Protein AF-A0A8C8S3C8-F1 (afdb_monomer_lite)

Radius of gyration: 25.84 Å; chains: 1; bounding box: 38×50×90 Å

InterPro domains:
  IPR002477 Peptidoglycan binding-like [PF01471] (35-89)
  IPR036365 PGBD-like superfamily [SSF47090] (34-99)
  IPR036366 PGBD superfamily [G3DSA:1.10.101.10] (35-99)

Foldseek 3Di:
DDDPPPDPPVVVVVVVVVDVVVDCVVVVVVVVVVLLVLLLVLLVQQPLDPDADPVGDDLVSQLSSLLVQCVVVVHPSRSDCDPVSSVVSPDDDDSYHPVVVVVVVVVVVVVVVVVVVVVVVVD

pLDDT: mean 81.83, std 14.25, range [39.66, 98.12]

Organism: NCBI:txid367368

Structure (mmCIF, N/CA/C/O backbone):
data_AF-A0A8C8S3C8-F1
#
_entry.id   AF-A0A8C8S3C8-F1
#
loop_
_atom_site.group_PDB
_atom_site.id
_atom_site.type_symbol
_atom_site.label_atom_id
_atom_site.label_alt_id
_atom_site.label_comp_id
_atom_site.label_asym_id
_atom_site.label_entity_id
_atom_site.label_seq_id
_atom_site.pdbx_PDB_ins_code
_atom_site.Cartn_x
_atom_site.Cartn_y
_atom_site.Cartn_z
_atom_site.occupancy
_atom_site.B_iso_or_equiv
_atom_site.auth_seq_id
_atom_site.auth_comp_id
_atom_site.auth_asym_id
_atom_site.auth_atom_id
_atom_site.pdbx_PDB_model_num
ATOM 1 N N . MET A 1 1 ? -21.373 -34.874 44.179 1.00 43.69 1 MET A N 1
ATOM 2 C CA . MET A 1 1 ? -20.041 -34.329 43.853 1.00 43.69 1 MET A CA 1
ATOM 3 C C . MET A 1 1 ? -20.261 -33.228 42.843 1.00 43.69 1 MET A C 1
ATOM 5 O O . MET A 1 1 ? -20.638 -33.564 41.739 1.00 43.69 1 MET A O 1
ATOM 9 N N . GLU A 1 2 ? -20.202 -31.975 43.287 1.00 42.84 2 GLU A N 1
ATOM 10 C CA . GLU A 1 2 ? -19.959 -30.742 42.513 1.00 42.84 2 GLU A CA 1
ATOM 11 C C . GLU A 1 2 ? -20.295 -29.599 43.484 1.00 42.84 2 GLU A C 1
ATOM 13 O O . GLU A 1 2 ? -21.452 -29.229 43.680 1.00 42.84 2 GLU A O 1
ATOM 18 N N . ALA A 1 3 ? -19.290 -29.148 44.235 1.00 39.66 3 ALA A N 1
ATOM 19 C CA . ALA A 1 3 ? -19.444 -28.024 45.146 1.00 39.66 3 ALA A CA 1
ATOM 20 C C . ALA A 1 3 ? -19.378 -26.739 44.315 1.00 39.66 3 ALA A C 1
ATOM 22 O O . ALA A 1 3 ? -18.299 -26.320 43.900 1.00 39.66 3 ALA A O 1
ATOM 23 N N . ALA A 1 4 ? -20.531 -26.117 44.068 1.00 54.34 4 ALA A N 1
ATOM 24 C CA . ALA A 1 4 ? -20.593 -24.776 43.504 1.00 54.34 4 ALA A CA 1
ATOM 25 C C . ALA A 1 4 ? -19.992 -23.793 44.521 1.00 54.34 4 ALA A C 1
ATOM 27 O O . ALA A 1 4 ? -20.646 -23.379 45.479 1.00 54.34 4 ALA A O 1
ATOM 28 N N . VAL A 1 5 ? -18.712 -23.460 44.350 1.00 57.91 5 VAL A N 1
ATOM 29 C CA . VAL A 1 5 ? -18.036 -22.451 45.167 1.00 57.91 5 VAL A CA 1
ATOM 30 C C . VAL A 1 5 ? -18.623 -21.090 44.796 1.00 57.91 5 VAL A C 1
ATOM 32 O O . VAL A 1 5 ? -18.295 -20.516 43.759 1.00 57.91 5 VAL A O 1
ATOM 35 N N . ALA A 1 6 ? -19.518 -20.578 45.641 1.00 59.53 6 ALA A N 1
ATOM 36 C CA . ALA A 1 6 ? -20.015 -19.213 45.552 1.00 59.53 6 ALA A CA 1
ATOM 37 C C . ALA A 1 6 ? -18.841 -18.249 45.780 1.00 59.53 6 ALA A C 1
ATOM 39 O O . ALA A 1 6 ? -18.381 -18.059 46.907 1.00 59.53 6 ALA A O 1
ATOM 40 N N . ALA A 1 7 ? -18.312 -17.672 44.700 1.00 62.00 7 ALA A N 1
ATOM 41 C CA . ALA A 1 7 ? -17.265 -16.669 44.805 1.00 62.00 7 ALA A CA 1
ATOM 42 C C . ALA A 1 7 ? -17.810 -15.435 45.552 1.00 62.00 7 ALA A C 1
ATOM 44 O O . ALA A 1 7 ? -18.920 -14.983 45.256 1.00 62.00 7 ALA A O 1
ATOM 45 N N . PRO A 1 8 ? -17.060 -14.860 46.510 1.00 78.25 8 PRO A N 1
ATOM 46 C CA . PRO A 1 8 ? -17.517 -13.687 47.240 1.00 78.25 8 PRO A CA 1
ATOM 47 C C . PRO A 1 8 ? -17.756 -12.528 46.266 1.00 78.25 8 PRO A C 1
ATOM 49 O O . PRO A 1 8 ? -16.974 -12.310 45.343 1.00 78.25 8 PRO A O 1
ATOM 52 N N . VAL A 1 9 ? -18.817 -11.751 46.489 1.00 75.75 9 VAL A N 1
ATOM 53 C CA . VAL A 1 9 ? -19.244 -10.635 45.619 1.00 75.75 9 VAL A CA 1
ATOM 54 C C . VAL A 1 9 ? -18.091 -9.660 45.326 1.00 75.75 9 VAL A C 1
ATOM 56 O O . VAL A 1 9 ? -17.957 -9.162 44.211 1.00 75.75 9 VAL A O 1
ATOM 59 N N . GLY A 1 10 ? -17.188 -9.466 46.293 1.00 77.44 10 GLY A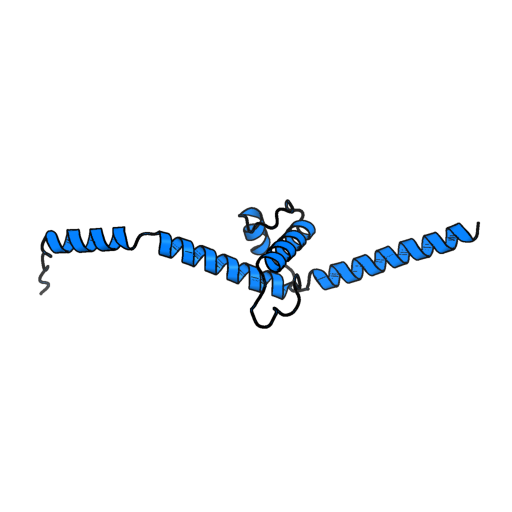 N 1
ATOM 60 C CA . GLY A 1 10 ? -15.974 -8.663 46.132 1.00 77.44 10 GLY A CA 1
ATOM 61 C C . GLY A 1 10 ? -14.956 -9.235 45.138 1.00 77.44 10 GLY A C 1
ATOM 62 O O . GLY A 1 10 ? -14.283 -8.461 44.466 1.00 77.44 10 GLY A O 1
ATOM 63 N N . PHE A 1 11 ? -14.859 -10.560 44.993 1.00 80.06 11 PHE A N 1
ATOM 64 C CA . PHE A 1 11 ? -14.034 -11.211 43.970 1.00 80.06 11 PHE A CA 1
ATOM 65 C C . PHE A 1 11 ? -14.634 -11.010 42.579 1.00 80.06 11 PHE A C 1
ATOM 67 O O . PHE A 1 11 ? -13.918 -10.623 41.661 1.00 80.06 11 PHE A O 1
ATOM 74 N N . VAL A 1 12 ? -15.954 -11.173 42.442 1.00 81.31 12 VAL A N 1
ATOM 75 C CA . VAL A 1 12 ? -16.663 -10.943 41.172 1.00 81.31 12 VAL A CA 1
ATOM 76 C C . VAL A 1 12 ? -16.515 -9.486 40.722 1.00 81.31 12 VAL A C 1
ATOM 78 O O . VAL A 1 12 ? -16.153 -9.239 39.575 1.00 81.31 12 VAL A O 1
ATOM 81 N N . LEU A 1 13 ? -16.694 -8.523 41.635 1.00 80.81 13 LEU A N 1
ATOM 82 C CA . LEU A 1 13 ? -16.485 -7.093 41.375 1.00 80.81 13 LEU A CA 1
ATOM 83 C C . LEU A 1 13 ? -15.039 -6.767 40.998 1.00 80.81 13 LEU A C 1
ATOM 85 O O . LEU A 1 13 ? -14.827 -6.009 40.058 1.00 80.81 13 LEU A O 1
ATOM 89 N N . ARG A 1 14 ? -14.044 -7.344 41.686 1.00 80.56 14 ARG A N 1
ATOM 90 C CA . ARG A 1 14 ? -12.622 -7.140 41.358 1.00 80.56 14 ARG A CA 1
ATOM 91 C C . ARG A 1 14 ? -12.263 -7.694 39.989 1.00 80.56 14 ARG A C 1
ATOM 93 O O . ARG A 1 14 ? -11.536 -7.034 39.258 1.00 80.56 14 ARG A O 1
ATOM 100 N N . VAL A 1 15 ? -12.770 -8.879 39.649 1.00 79.38 15 VAL A N 1
ATOM 101 C CA . VAL A 1 15 ? -12.571 -9.491 38.331 1.00 79.38 15 VAL A CA 1
ATOM 102 C C . VAL A 1 15 ? -13.227 -8.628 37.256 1.00 79.38 15 VAL A C 1
ATOM 104 O O . VAL A 1 15 ? -12.565 -8.305 36.276 1.00 79.38 15 VAL A O 1
ATOM 107 N N . LEU A 1 16 ? -14.467 -8.166 37.456 1.00 78.25 16 LEU A N 1
ATOM 108 C CA . LEU A 1 16 ? -15.130 -7.255 36.515 1.00 78.25 16 LEU A CA 1
ATOM 109 C C . LEU A 1 16 ? -14.354 -5.940 36.342 1.00 78.25 16 LEU A C 1
ATOM 111 O O . LEU A 1 16 ? -14.150 -5.497 35.214 1.00 78.25 16 LEU A O 1
ATOM 115 N N . LEU A 1 17 ? -13.877 -5.345 37.443 1.00 80.75 17 LEU A N 1
ATOM 116 C CA . LEU A 1 17 ? -13.054 -4.133 37.409 1.00 80.75 17 LEU A CA 1
ATOM 117 C C . LEU A 1 17 ? -11.748 -4.365 36.644 1.00 80.75 17 LEU A C 1
ATOM 119 O O . LEU A 1 17 ? -11.344 -3.510 35.866 1.00 80.75 17 LEU A O 1
ATOM 123 N N . LEU A 1 18 ? -11.096 -5.515 36.840 1.00 76.19 18 LEU A N 1
ATOM 124 C CA . LEU A 1 18 ? -9.854 -5.857 36.148 1.00 76.19 18 LEU A CA 1
ATOM 125 C C . LEU A 1 18 ? -10.081 -6.013 34.635 1.00 76.19 18 LEU A C 1
ATOM 127 O O . LEU A 1 18 ? -9.273 -5.520 33.856 1.00 76.19 18 LEU A O 1
ATOM 131 N N . GLN A 1 19 ? -11.198 -6.621 34.218 1.00 71.44 19 GLN A N 1
ATOM 132 C CA . GLN A 1 19 ? -11.574 -6.750 32.801 1.00 71.44 19 GLN A CA 1
ATOM 133 C C . GLN A 1 19 ? -11.921 -5.398 32.153 1.00 71.44 19 GLN A C 1
ATOM 135 O O . GLN A 1 19 ? -11.645 -5.186 30.975 1.00 71.44 19 GLN A O 1
ATOM 140 N N . LEU A 1 20 ? -12.496 -4.465 32.920 1.00 68.56 20 LEU A N 1
ATOM 141 C CA . LEU A 1 20 ? -12.757 -3.087 32.485 1.00 68.56 20 LEU A CA 1
ATOM 142 C C . LEU A 1 20 ? -11.470 -2.245 32.398 1.00 68.56 20 LEU A C 1
ATOM 144 O O . LEU A 1 20 ? -11.326 -1.448 31.474 1.00 68.56 20 LEU A O 1
ATOM 148 N N . LEU A 1 21 ? -10.523 -2.441 33.325 1.00 68.00 21 LEU A N 1
ATOM 149 C CA . LEU A 1 21 ? -9.216 -1.767 33.337 1.00 68.00 21 LEU A CA 1
ATOM 150 C C . LEU A 1 21 ? -8.281 -2.269 32.223 1.00 68.00 21 LEU A C 1
ATOM 152 O O . LEU A 1 21 ? -7.497 -1.490 31.689 1.00 68.00 21 LEU A O 1
ATOM 156 N N . LEU A 1 22 ? -8.381 -3.545 31.838 1.00 64.88 22 LEU A N 1
ATOM 157 C CA . LEU A 1 22 ? -7.611 -4.163 30.749 1.00 64.88 22 LEU A CA 1
ATOM 158 C C . LEU A 1 22 ? -8.306 -4.056 29.376 1.00 64.88 22 LEU A C 1
ATOM 160 O O . LEU A 1 22 ? -8.099 -4.913 28.522 1.00 64.88 22 LEU A O 1
ATOM 164 N N . GLY A 1 23 ? -9.153 -3.035 29.200 1.00 61.38 23 GLY A N 1
ATOM 165 C CA . GLY A 1 23 ? -10.231 -2.945 28.210 1.00 61.38 23 GLY A CA 1
ATOM 166 C C . GLY A 1 23 ? -9.932 -3.294 26.733 1.00 61.38 23 GLY A C 1
ATOM 167 O O . GLY A 1 23 ? -8.793 -3.515 26.317 1.00 61.38 23 GLY A O 1
ATOM 168 N N . PRO A 1 24 ? -10.972 -3.281 25.872 1.00 63.78 24 PRO A N 1
ATOM 169 C CA . PRO A 1 24 ? -10.938 -3.781 24.486 1.00 63.78 24 PRO A CA 1
ATOM 170 C C . PRO A 1 24 ? -9.903 -3.114 23.562 1.00 63.78 24 PRO A C 1
ATOM 172 O O . PRO A 1 24 ? -9.619 -3.638 22.483 1.00 63.78 24 PRO A O 1
ATOM 175 N N . GLY A 1 25 ? -9.294 -2.000 23.981 1.00 63.53 25 GLY A N 1
ATOM 176 C CA . GLY A 1 25 ? -8.224 -1.322 23.249 1.00 63.53 25 GLY A CA 1
ATOM 177 C C . GLY A 1 25 ? -7.043 -2.239 22.920 1.00 63.53 25 GLY A C 1
ATOM 178 O O . GLY A 1 25 ? -6.539 -2.198 21.804 1.00 63.53 25 GLY A O 1
ATOM 179 N N . ALA A 1 26 ? -6.665 -3.159 23.815 1.00 71.25 26 ALA A N 1
ATOM 180 C CA . ALA A 1 26 ? -5.583 -4.106 23.530 1.00 71.25 26 ALA A CA 1
ATOM 181 C C . ALA A 1 26 ? -5.906 -5.058 22.358 1.00 71.25 26 ALA A C 1
ATOM 183 O O . ALA A 1 26 ? -5.000 -5.472 21.630 1.00 71.25 26 ALA A O 1
ATOM 184 N N . SER A 1 27 ? -7.189 -5.387 22.163 1.00 78.44 27 SER A N 1
ATOM 185 C CA . SER A 1 27 ? -7.658 -6.222 21.054 1.00 78.44 27 SER A CA 1
ATOM 186 C C . SER A 1 27 ? -7.677 -5.444 19.740 1.00 78.44 27 SER A C 1
ATOM 188 O O . SER A 1 27 ? -7.193 -5.949 18.731 1.00 78.44 27 SER A O 1
ATOM 190 N N . LEU A 1 28 ? -8.164 -4.198 19.756 1.00 82.31 28 LEU A N 1
ATOM 191 C CA . LEU A 1 28 ? -8.191 -3.325 18.576 1.00 82.31 28 LEU A CA 1
ATOM 192 C C . LEU A 1 28 ? -6.779 -2.989 18.080 1.00 82.31 28 LEU A C 1
ATOM 194 O O . LEU A 1 28 ? -6.504 -3.074 16.888 1.00 82.31 28 LEU A O 1
ATOM 198 N N . GLU A 1 29 ? -5.852 -2.704 18.994 1.00 84.44 29 GLU A N 1
ATOM 199 C CA . GLU A 1 29 ? -4.440 -2.472 18.669 1.00 84.44 29 GLU A CA 1
ATOM 200 C C . GLU A 1 29 ? -3.758 -3.719 18.089 1.00 84.44 29 GLU A C 1
ATOM 202 O O . GLU A 1 29 ? -2.831 -3.637 17.281 1.00 84.44 29 GLU A O 1
ATOM 207 N N . ARG A 1 30 ? -4.168 -4.915 18.522 1.00 88.25 30 ARG A N 1
ATOM 208 C CA . ARG A 1 30 ? -3.632 -6.175 17.992 1.00 88.25 30 ARG A CA 1
ATOM 209 C C . ARG A 1 30 ? -4.177 -6.461 16.593 1.00 88.25 30 ARG A C 1
ATOM 211 O O . ARG A 1 30 ? -3.401 -6.806 15.707 1.00 88.25 30 ARG A O 1
ATOM 218 N N . GLU A 1 31 ? -5.473 -6.249 16.392 1.00 89.94 31 GLU A N 1
ATOM 219 C CA . GLU A 1 31 ? -6.146 -6.323 15.093 1.00 89.94 31 GLU A CA 1
ATOM 220 C C . GLU A 1 31 ? -5.510 -5.348 14.086 1.00 89.94 31 GLU A C 1
ATOM 222 O O . GLU A 1 31 ? -5.110 -5.753 12.995 1.00 89.94 31 GLU A O 1
ATOM 227 N N . ALA A 1 32 ? -5.337 -4.077 14.466 1.00 88.94 32 ALA A N 1
ATOM 228 C CA . ALA A 1 32 ? -4.728 -3.052 13.620 1.00 88.94 32 ALA A CA 1
ATOM 229 C C . ALA A 1 32 ? -3.294 -3.423 13.212 1.00 88.94 32 ALA A C 1
ATOM 231 O O . ALA A 1 32 ? -2.956 -3.387 12.029 1.00 88.94 32 ALA A O 1
ATOM 232 N N . ARG A 1 33 ? -2.467 -3.873 14.166 1.00 90.62 33 ARG A N 1
ATOM 233 C CA . ARG A 1 33 ? -1.110 -4.365 13.875 1.00 90.62 33 ARG A CA 1
ATOM 234 C C . ARG A 1 33 ? -1.112 -5.572 12.944 1.00 90.62 33 ARG A C 1
ATOM 236 O O . ARG A 1 33 ? -0.285 -5.631 12.040 1.00 90.62 33 ARG A O 1
ATOM 243 N N . SER A 1 34 ? -2.041 -6.509 13.127 1.00 93.44 34 SER A N 1
ATOM 244 C CA . SER A 1 34 ? -2.177 -7.663 12.235 1.00 93.44 34 SER A CA 1
ATOM 245 C C . SER A 1 34 ? -2.532 -7.240 10.808 1.00 93.44 34 SER A C 1
ATOM 247 O O . SER A 1 34 ? -1.981 -7.791 9.857 1.00 93.44 34 SER A O 1
ATOM 249 N N . ARG A 1 35 ? -3.418 -6.250 10.644 1.00 93.38 35 ARG A N 1
ATOM 250 C CA . ARG A 1 35 ? -3.790 -5.702 9.329 1.00 93.38 35 ARG A CA 1
ATOM 251 C C . ARG A 1 35 ? -2.624 -4.990 8.652 1.00 93.38 35 ARG A C 1
ATOM 253 O O . ARG A 1 35 ? -2.408 -5.206 7.466 1.00 93.38 35 ARG A O 1
ATOM 260 N N . LEU A 1 36 ? -1.852 -4.204 9.403 1.00 93.50 36 LEU A N 1
ATOM 261 C CA . LEU A 1 36 ? -0.640 -3.558 8.890 1.00 93.50 36 LEU A CA 1
ATOM 262 C C . LEU A 1 36 ? 0.380 -4.594 8.411 1.00 93.50 36 LEU A C 1
ATOM 264 O O . LEU A 1 36 ? 0.842 -4.506 7.281 1.00 93.50 36 LEU A O 1
ATOM 268 N N . ARG A 1 37 ? 0.652 -5.630 9.213 1.00 92.81 37 ARG A N 1
ATOM 269 C CA . ARG A 1 37 ? 1.561 -6.725 8.833 1.00 92.81 37 ARG A CA 1
ATOM 270 C C . ARG A 1 37 ? 1.086 -7.476 7.590 1.00 92.81 37 ARG A C 1
ATOM 272 O O . ARG A 1 37 ? 1.888 -7.788 6.717 1.00 92.81 37 ARG A O 1
ATOM 279 N N . ALA A 1 38 ? -0.213 -7.754 7.487 1.00 94.81 38 ALA A N 1
ATOM 280 C CA . ALA A 1 38 ? -0.783 -8.391 6.302 1.00 94.81 38 ALA A CA 1
ATOM 281 C C . ALA A 1 38 ? -0.637 -7.513 5.048 1.00 94.81 38 ALA A C 1
ATOM 283 O O . ALA A 1 38 ? -0.294 -8.024 3.984 1.00 94.81 38 ALA A O 1
ATOM 284 N N . ALA A 1 39 ? -0.853 -6.202 5.180 1.00 95.69 39 ALA A N 1
ATOM 285 C CA . ALA A 1 39 ? -0.666 -5.248 4.093 1.00 95.69 39 ALA A CA 1
ATOM 286 C C . ALA A 1 39 ? 0.809 -5.119 3.682 1.00 95.69 39 ALA A C 1
ATOM 288 O O . ALA A 1 39 ? 1.092 -5.089 2.490 1.00 95.69 39 ALA A O 1
ATOM 289 N N . GLU A 1 40 ? 1.745 -5.099 4.636 1.00 93.56 40 GLU A N 1
ATOM 290 C CA . GLU A 1 40 ? 3.190 -5.120 4.362 1.00 93.56 40 GLU A CA 1
ATOM 291 C C . GLU A 1 40 ? 3.565 -6.353 3.526 1.00 93.56 40 GLU A C 1
ATOM 293 O O . GLU A 1 40 ? 4.061 -6.200 2.414 1.00 93.56 40 GLU A O 1
ATOM 298 N N . MET A 1 41 ? 3.222 -7.562 3.987 1.00 91.94 41 MET A N 1
ATOM 299 C CA . MET A 1 41 ? 3.512 -8.805 3.249 1.00 91.94 41 MET A CA 1
ATOM 300 C C . MET A 1 41 ? 2.873 -8.833 1.857 1.00 91.94 41 MET A C 1
ATOM 302 O O . MET A 1 41 ? 3.423 -9.387 0.907 1.00 91.94 41 MET A O 1
ATOM 306 N N . PHE A 1 42 ? 1.675 -8.267 1.727 1.00 94.56 42 PHE A N 1
ATOM 307 C CA . PHE A 1 42 ? 0.997 -8.165 0.446 1.00 94.56 42 PHE A CA 1
ATOM 308 C C . PHE A 1 42 ? 1.745 -7.231 -0.508 1.00 94.56 42 PHE A C 1
ATOM 310 O O . PHE A 1 42 ? 2.006 -7.600 -1.650 1.00 94.56 42 PHE A O 1
ATOM 317 N N . LEU A 1 43 ? 2.079 -6.025 -0.053 1.00 93.62 43 LEU A N 1
ATOM 318 C CA . LEU A 1 43 ? 2.738 -5.021 -0.878 1.00 93.62 43 LEU A CA 1
ATOM 319 C C . LEU A 1 43 ? 4.122 -5.513 -1.322 1.00 93.62 43 LEU A C 1
ATOM 321 O O . LEU A 1 43 ? 4.472 -5.340 -2.487 1.00 93.62 43 LEU A O 1
ATOM 325 N N . GLU A 1 44 ? 4.835 -6.222 -0.445 1.00 90.75 44 GLU A N 1
ATOM 326 C CA . GLU A 1 44 ? 6.086 -6.920 -0.755 1.00 90.75 44 GLU A CA 1
ATOM 327 C C . GLU A 1 44 ? 5.886 -7.987 -1.840 1.00 90.75 44 GLU A C 1
ATOM 329 O O . GLU A 1 44 ? 6.534 -7.951 -2.884 1.00 90.75 44 GLU A O 1
ATOM 334 N N . LYS A 1 45 ? 4.919 -8.897 -1.651 1.00 91.00 45 LYS A N 1
ATOM 335 C CA . LYS A 1 45 ? 4.621 -9.987 -2.596 1.00 91.00 45 LYS A CA 1
ATOM 336 C C . LYS A 1 45 ? 4.359 -9.489 -4.020 1.00 91.00 45 LYS A C 1
ATOM 338 O O . LYS A 1 45 ? 4.694 -10.181 -4.980 1.00 91.00 45 LYS A O 1
ATOM 343 N N . TYR A 1 46 ? 3.720 -8.330 -4.159 1.00 92.94 46 TYR A N 1
ATOM 344 C CA . TYR A 1 46 ? 3.372 -7.752 -5.460 1.00 92.94 46 TYR A CA 1
ATOM 345 C C . TYR A 1 46 ? 4.369 -6.689 -5.951 1.00 92.94 46 TYR A C 1
ATOM 347 O O . TYR A 1 46 ? 4.185 -6.141 -7.040 1.00 92.94 46 TYR A O 1
ATOM 355 N N . GLY A 1 47 ? 5.456 -6.465 -5.208 1.00 90.62 47 GLY A N 1
ATOM 356 C CA . GLY A 1 47 ? 6.598 -5.657 -5.625 1.00 90.62 47 GLY A CA 1
ATOM 357 C C . GLY A 1 47 ? 6.424 -4.151 -5.451 1.00 90.62 47 GLY A C 1
ATOM 358 O O . GLY A 1 47 ? 7.103 -3.398 -6.131 1.00 90.62 47 GLY A O 1
ATOM 359 N N . TYR A 1 48 ? 5.526 -3.686 -4.580 1.00 91.19 48 TYR A N 1
ATOM 360 C CA . TYR A 1 48 ? 5.280 -2.251 -4.366 1.00 91.19 48 TYR A CA 1
ATOM 361 C C . TYR A 1 48 ? 6.392 -1.524 -3.594 1.00 91.19 48 TYR A C 1
ATOM 363 O O . TYR A 1 48 ? 6.373 -0.297 -3.496 1.00 91.19 48 TYR A O 1
ATOM 371 N N . PHE A 1 49 ? 7.356 -2.260 -3.052 1.00 84.12 49 PHE A N 1
ATOM 372 C CA . PHE A 1 49 ? 8.598 -1.732 -2.504 1.00 84.12 49 PHE A CA 1
ATOM 373 C C . PHE A 1 49 ? 9.705 -2.782 -2.632 1.00 84.12 49 PHE A C 1
ATOM 375 O O . PHE A 1 49 ? 9.426 -3.981 -2.636 1.00 84.12 49 PHE A O 1
ATOM 382 N N . ASP A 1 50 ? 10.947 -2.313 -2.738 1.00 70.81 50 ASP A N 1
ATOM 383 C CA . ASP A 1 50 ? 12.140 -3.163 -2.713 1.00 70.81 50 ASP A CA 1
ATOM 384 C C . ASP A 1 50 ? 12.464 -3.610 -1.279 1.00 70.81 50 ASP A C 1
ATOM 386 O O . ASP A 1 50 ? 11.909 -3.050 -0.326 1.00 70.81 50 ASP A O 1
ATOM 390 N N . ASP A 1 51 ? 13.363 -4.600 -1.151 1.00 63.53 51 ASP A N 1
ATOM 391 C CA . ASP A 1 51 ? 13.827 -5.190 0.114 1.00 63.53 51 ASP A CA 1
ATOM 392 C C . ASP A 1 51 ? 13.844 -4.136 1.233 1.00 63.53 51 ASP A C 1
ATOM 394 O O . ASP A 1 51 ? 14.518 -3.101 1.088 1.00 63.53 51 ASP A O 1
ATOM 398 N N . PRO A 1 52 ? 13.077 -4.337 2.323 1.00 59.59 52 PRO A N 1
ATOM 399 C CA . PRO A 1 52 ? 13.002 -3.350 3.379 1.00 59.59 52 PRO A CA 1
ATOM 400 C C . PRO A 1 52 ? 14.418 -3.011 3.838 1.00 59.59 52 PRO A C 1
ATOM 402 O O . PRO A 1 52 ? 15.274 -3.889 3.970 1.00 59.59 52 PRO A O 1
ATOM 405 N N . ALA A 1 53 ? 14.672 -1.727 4.104 1.00 59.22 53 ALA A N 1
ATOM 406 C CA . ALA A 1 53 ? 15.911 -1.303 4.746 1.00 59.22 53 ALA A CA 1
ATOM 407 C C . ALA A 1 53 ? 16.188 -2.201 5.975 1.00 59.22 53 ALA A C 1
ATOM 409 O O . ALA A 1 53 ? 15.247 -2.792 6.509 1.00 59.22 53 ALA A O 1
ATOM 410 N N . PRO A 1 54 ? 17.420 -2.266 6.514 1.00 60.28 54 PRO A N 1
ATOM 411 C CA . PRO A 1 54 ? 17.751 -3.124 7.666 1.00 60.28 54 PRO A CA 1
ATOM 412 C C . PRO A 1 54 ? 16.821 -2.976 8.891 1.00 60.28 54 PRO A C 1
ATOM 414 O O . PRO A 1 54 ? 16.870 -3.777 9.821 1.00 60.28 54 PRO A O 1
ATOM 417 N N . HIS A 1 55 ? 15.987 -1.934 8.905 1.00 63.75 55 HIS A N 1
ATOM 418 C CA . HIS A 1 55 ? 15.041 -1.562 9.947 1.00 63.75 55 HIS A CA 1
ATOM 419 C C . HIS A 1 55 ? 13.554 -1.686 9.540 1.00 63.75 55 HIS A C 1
ATOM 421 O O . HIS A 1 55 ? 12.695 -1.224 10.288 1.00 63.75 55 HIS A O 1
ATOM 427 N N . GLY A 1 56 ? 13.227 -2.301 8.398 1.00 68.25 56 GLY A N 1
ATOM 428 C CA . GLY A 1 56 ? 11.857 -2.385 7.873 1.00 68.25 56 GLY A CA 1
ATOM 429 C C . GLY A 1 56 ? 11.481 -1.222 6.945 1.00 68.25 56 GLY A C 1
ATOM 430 O O . GLY A 1 56 ? 12.297 -0.340 6.662 1.00 68.25 56 GLY A O 1
ATOM 431 N N . LEU A 1 5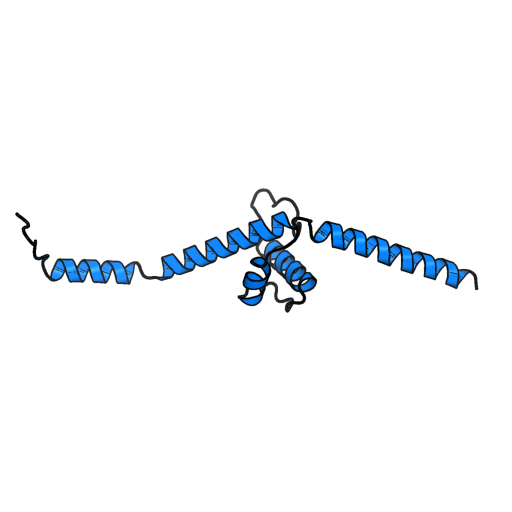7 ? 10.226 -1.203 6.477 1.00 79.50 57 LEU A N 1
ATOM 432 C CA . LEU A 1 57 ? 9.681 -0.044 5.767 1.00 79.50 57 LEU A CA 1
ATOM 433 C C . LEU A 1 57 ? 9.501 1.141 6.707 1.00 79.50 57 LEU A C 1
ATOM 435 O O . LEU A 1 57 ? 8.904 1.031 7.778 1.00 79.50 57 LEU A O 1
ATOM 439 N N . THR A 1 58 ? 9.923 2.313 6.247 1.00 88.62 58 THR A N 1
ATOM 440 C CA . THR A 1 58 ? 9.501 3.568 6.869 1.00 88.62 58 THR A CA 1
ATOM 441 C C . THR A 1 58 ? 8.014 3.820 6.607 1.00 88.62 58 THR A C 1
ATOM 443 O O . THR A 1 58 ? 7.471 3.423 5.572 1.00 88.62 58 THR A O 1
ATOM 446 N N . SER A 1 59 ? 7.350 4.564 7.498 1.00 90.06 59 SER A N 1
ATOM 447 C CA . SER A 1 59 ? 5.941 4.950 7.318 1.00 90.06 59 SER A CA 1
ATOM 448 C C . SER A 1 59 ? 5.693 5.680 5.992 1.00 90.06 59 SER A C 1
ATOM 450 O O . SER A 1 59 ? 4.631 5.528 5.391 1.00 90.06 59 SER A O 1
ATOM 452 N N . ALA A 1 60 ? 6.676 6.452 5.516 1.00 91.44 60 ALA A N 1
ATOM 453 C CA . ALA A 1 60 ? 6.607 7.147 4.234 1.00 91.44 60 ALA A CA 1
ATOM 454 C C . ALA A 1 60 ? 6.639 6.168 3.050 1.00 91.44 60 ALA A C 1
ATOM 456 O O . ALA A 1 60 ? 5.785 6.257 2.172 1.00 91.44 60 ALA A O 1
ATOM 457 N N . GLN A 1 61 ? 7.562 5.199 3.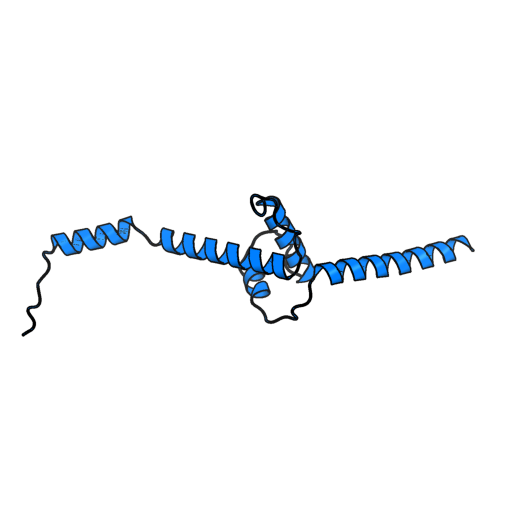060 1.00 90.06 61 GLN A N 1
ATOM 458 C CA . GLN A 1 61 ? 7.627 4.158 2.027 1.00 90.06 61 GLN A CA 1
ATOM 459 C C . GLN A 1 61 ? 6.346 3.321 1.993 1.00 90.06 61 GLN A C 1
ATOM 461 O O . GLN A 1 61 ? 5.815 3.065 0.918 1.00 90.06 61 GLN A O 1
ATOM 466 N N . PHE A 1 62 ? 5.811 2.952 3.161 1.00 92.94 62 PHE A N 1
ATOM 467 C CA . PHE A 1 62 ? 4.555 2.208 3.237 1.00 92.94 62 PHE A CA 1
ATOM 468 C C . PHE A 1 62 ? 3.389 3.018 2.654 1.00 92.94 62 PHE A C 1
ATOM 470 O O . PHE A 1 62 ? 2.616 2.509 1.847 1.00 92.94 62 PHE A O 1
ATOM 477 N N . THR A 1 63 ? 3.289 4.299 3.020 1.00 95.06 63 THR A N 1
ATOM 478 C CA . THR A 1 63 ? 2.246 5.199 2.502 1.00 95.06 63 THR A CA 1
ATOM 479 C C . THR A 1 63 ? 2.322 5.322 0.980 1.00 95.06 63 THR A C 1
ATOM 481 O O . THR A 1 63 ? 1.287 5.295 0.315 1.00 95.06 63 THR A O 1
ATOM 484 N N . GLU A 1 64 ? 3.526 5.431 0.413 1.00 93.56 64 GLU A N 1
ATOM 485 C CA . GLU A 1 64 ? 3.702 5.525 -1.038 1.00 93.56 64 GLU A CA 1
ATOM 486 C C . GLU A 1 64 ? 3.348 4.211 -1.745 1.00 93.56 64 GLU A C 1
ATOM 488 O O . GLU A 1 64 ? 2.607 4.217 -2.725 1.00 93.56 64 GLU A O 1
ATOM 493 N N . ALA A 1 65 ? 3.756 3.069 -1.190 1.00 93.88 65 ALA A N 1
ATOM 494 C CA . ALA A 1 65 ? 3.371 1.758 -1.704 1.00 93.88 65 ALA A CA 1
ATOM 495 C C . ALA A 1 65 ? 1.840 1.572 -1.729 1.00 93.88 65 ALA A C 1
ATOM 497 O O . ALA A 1 65 ? 1.279 1.085 -2.712 1.00 93.88 65 ALA A O 1
ATOM 498 N N . VAL A 1 66 ? 1.138 2.034 -0.687 1.00 96.44 66 VAL A N 1
ATOM 499 C CA . VAL A 1 66 ? -0.334 2.041 -0.658 1.00 96.44 66 VAL A CA 1
ATOM 500 C C . VAL A 1 66 ? -0.914 2.957 -1.742 1.00 96.44 66 VAL A C 1
ATOM 502 O O . VAL A 1 66 ? -1.889 2.576 -2.391 1.00 96.44 66 VAL A O 1
ATOM 505 N N . ARG A 1 67 ? -0.327 4.138 -1.993 1.00 95.94 67 ARG A N 1
ATOM 506 C CA . ARG A 1 67 ? -0.764 5.043 -3.078 1.00 95.94 67 ARG A CA 1
ATOM 507 C C . ARG A 1 67 ? -0.604 4.411 -4.456 1.00 95.94 67 ARG A C 1
ATOM 509 O O . ARG A 1 67 ? -1.470 4.599 -5.314 1.00 95.94 67 ARG A O 1
ATOM 516 N N . GLU A 1 68 ? 0.484 3.687 -4.682 1.00 93.56 68 GLU A N 1
ATOM 517 C CA . GLU A 1 68 ? 0.708 2.977 -5.941 1.00 93.56 68 GLU A CA 1
ATOM 518 C C . GLU A 1 68 ? -0.304 1.845 -6.127 1.00 93.56 68 GLU A C 1
ATOM 520 O O . GLU A 1 68 ? -0.954 1.759 -7.170 1.00 93.56 68 GLU A O 1
ATOM 525 N N . PHE A 1 69 ? -0.547 1.050 -5.083 1.00 95.12 69 PHE A N 1
ATOM 526 C CA . PHE A 1 69 ? -1.579 0.016 -5.107 1.00 95.12 69 PHE A CA 1
ATOM 527 C C . PHE A 1 69 ? -2.980 0.582 -5.391 1.00 95.12 69 PHE A C 1
ATOM 529 O O . PHE A 1 69 ? -3.710 0.066 -6.245 1.00 95.12 69 PHE A O 1
ATOM 536 N N . GLN A 1 70 ? -3.352 1.670 -4.714 1.00 96.88 70 GLN A N 1
ATOM 537 C CA . GLN A 1 70 ? -4.632 2.347 -4.927 1.00 96.88 70 GLN A CA 1
ATOM 538 C C . GLN A 1 70 ? -4.774 2.839 -6.369 1.00 96.88 70 GLN A C 1
ATOM 540 O O . GLN A 1 70 ? -5.837 2.700 -6.963 1.00 96.88 70 GLN A O 1
ATOM 545 N N . TRP A 1 71 ? -3.701 3.349 -6.973 1.00 93.81 71 TRP A N 1
ATOM 546 C CA . TRP A 1 71 ? -3.729 3.782 -8.367 1.00 93.81 71 TRP A CA 1
ATOM 547 C C . TRP A 1 71 ? -3.937 2.625 -9.348 1.00 93.81 71 TRP A C 1
ATOM 549 O O . TRP A 1 71 ? -4.819 2.718 -10.204 1.00 93.81 71 TRP A O 1
ATOM 559 N N . VAL A 1 72 ? -3.196 1.524 -9.182 1.00 91.50 72 VAL A N 1
ATOM 560 C CA . VAL A 1 72 ? -3.330 0.320 -10.026 1.00 91.50 72 VAL A CA 1
ATOM 561 C C . VAL A 1 72 ? -4.736 -0.278 -9.932 1.00 91.50 72 VAL A C 1
ATOM 563 O O . VAL A 1 72 ? -5.265 -0.779 -10.919 1.00 91.50 72 VAL A O 1
ATOM 566 N N . THR A 1 73 ? -5.361 -0.205 -8.757 1.00 93.38 73 THR A N 1
ATOM 567 C CA . THR A 1 73 ? -6.701 -0.761 -8.510 1.00 93.38 73 THR A CA 1
ATOM 568 C C . THR A 1 73 ? -7.844 0.235 -8.672 1.00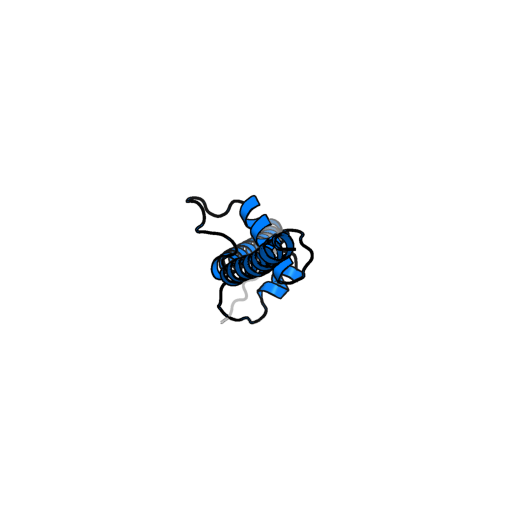 93.38 73 THR A C 1
ATOM 570 O O . THR A 1 73 ? -8.991 -0.104 -8.389 1.00 93.38 73 THR A O 1
ATOM 573 N N . HIS A 1 74 ? -7.555 1.444 -9.160 1.00 94.88 74 HIS A N 1
ATOM 574 C CA . HIS A 1 74 ? -8.542 2.506 -9.372 1.00 94.88 74 HIS A CA 1
ATOM 575 C C . HIS A 1 74 ? -9.284 2.953 -8.098 1.00 94.88 74 HIS A C 1
ATOM 577 O O . HIS A 1 74 ? -10.423 3.418 -8.159 1.00 94.88 74 HIS A O 1
ATOM 583 N N . LEU A 1 75 ? -8.624 2.858 -6.946 1.00 97.19 75 LEU A N 1
ATOM 584 C CA . LEU A 1 75 ? -9.072 3.434 -5.683 1.00 97.19 75 LEU A CA 1
ATOM 585 C C . LEU A 1 75 ? -8.575 4.885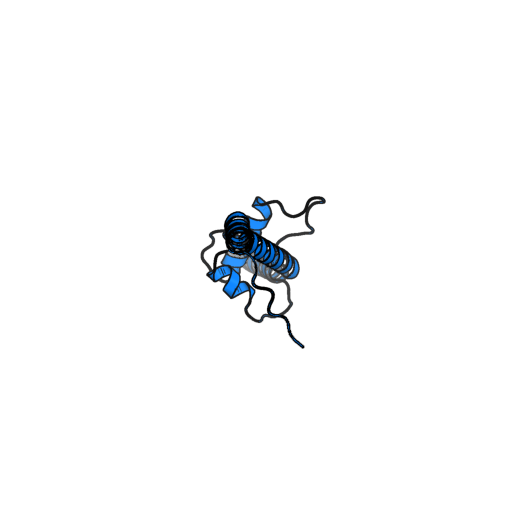 -5.528 1.00 97.19 75 LEU A C 1
ATOM 587 O O . LEU A 1 75 ? -7.581 5.285 -6.146 1.00 97.19 75 LEU A O 1
ATOM 591 N N . PRO A 1 76 ? -9.220 5.700 -4.673 1.00 97.62 76 PRO A N 1
ATOM 592 C CA . PRO A 1 76 ? -8.706 7.017 -4.319 1.00 97.62 76 PRO A CA 1
ATOM 593 C C . PRO A 1 76 ? -7.287 6.936 -3.745 1.00 97.62 76 PRO A C 1
ATOM 595 O O . PRO A 1 76 ? -7.032 6.218 -2.779 1.00 97.62 76 PRO A O 1
ATOM 598 N N . ARG A 1 77 ? -6.368 7.721 -4.318 1.00 96.81 77 ARG A N 1
ATOM 599 C CA . ARG A 1 77 ? -4.930 7.716 -4.004 1.00 96.81 77 ARG A CA 1
ATOM 600 C C . ARG A 1 77 ? -4.629 8.451 -2.687 1.00 96.81 77 ARG A C 1
ATOM 602 O O . ARG A 1 77 ? -3.988 9.499 -2.676 1.00 96.81 77 ARG A O 1
ATOM 609 N N . SER A 1 78 ? -5.152 7.945 -1.574 1.00 97.38 78 SER A N 1
ATOM 610 C CA . SER A 1 78 ? -5.037 8.545 -0.238 1.00 97.38 78 SER A CA 1
ATOM 611 C C . SER A 1 78 ? -3.745 8.168 0.493 1.00 97.38 78 SER A C 1
ATOM 613 O O . SER A 1 78 ? -3.253 8.959 1.295 1.00 97.38 78 SER A O 1
ATOM 615 N N . GLY A 1 79 ? -3.189 6.983 0.216 1.00 96.38 79 GLY A N 1
ATOM 616 C CA . GLY A 1 79 ? -2.092 6.378 0.980 1.00 96.38 79 GLY A CA 1
ATOM 617 C C . GLY A 1 79 ? -2.517 5.785 2.327 1.00 96.38 79 GLY A C 1
ATOM 618 O O . GLY A 1 79 ? -1.674 5.312 3.082 1.00 96.38 79 GLY A O 1
ATOM 619 N N . VAL A 1 80 ? -3.814 5.808 2.643 1.00 97.06 80 VAL A N 1
ATOM 620 C CA . VAL A 1 80 ? -4.367 5.255 3.883 1.00 97.06 80 VAL A CA 1
ATOM 621 C C . VAL A 1 80 ? -4.848 3.831 3.637 1.00 97.06 80 VAL A C 1
ATOM 623 O O . VAL A 1 80 ? -5.520 3.567 2.642 1.00 97.06 80 VAL A O 1
ATOM 626 N N . LEU A 1 81 ? -4.550 2.925 4.571 1.00 96.19 81 LEU A N 1
ATOM 627 C CA . LEU A 1 81 ? -5.065 1.555 4.575 1.00 96.19 81 LEU A CA 1
ATOM 628 C C . LEU A 1 81 ? -6.531 1.531 5.053 1.00 96.19 81 LEU A C 1
ATOM 630 O O . LEU A 1 81 ? -6.848 1.061 6.146 1.00 96.19 81 LEU A O 1
ATOM 634 N N . ASP A 1 82 ? -7.419 2.117 4.255 1.00 96.12 82 ASP A N 1
ATOM 635 C CA . ASP A 1 82 ? -8.852 2.196 4.529 1.00 96.12 82 ASP A CA 1
ATOM 636 C C . ASP A 1 82 ? -9.581 0.876 4.206 1.00 96.12 82 ASP A C 1
ATOM 638 O O . ASP A 1 82 ? -9.012 -0.075 3.664 1.00 96.12 82 ASP A O 1
ATOM 642 N N . ALA A 1 83 ? -10.872 0.803 4.545 1.00 96.50 83 ALA A N 1
ATOM 643 C CA . ALA A 1 83 ? -11.665 -0.408 4.337 1.00 96.50 83 ALA A CA 1
ATOM 644 C C . ALA A 1 83 ? -11.741 -0.823 2.858 1.00 96.50 83 ALA A C 1
ATOM 646 O O . ALA A 1 83 ? -11.734 -2.019 2.565 1.00 96.50 83 ALA A O 1
ATOM 647 N N . SER A 1 84 ? -11.781 0.145 1.934 1.00 97.69 84 SER A N 1
ATOM 648 C CA . SER A 1 84 ? -11.811 -0.132 0.495 1.00 97.69 84 SER A CA 1
ATOM 649 C C . SER A 1 84 ? -10.494 -0.749 0.013 1.00 97.69 84 SER A C 1
ATOM 651 O O . SER A 1 84 ? -10.508 -1.772 -0.672 1.00 97.69 84 SER A O 1
ATOM 653 N N . THR A 1 85 ? -9.360 -0.210 0.468 1.00 98.12 85 THR A N 1
ATOM 654 C CA . THR A 1 85 ? -8.022 -0.740 0.187 1.00 98.12 85 THR A CA 1
ATOM 655 C C . THR A 1 85 ? -7.872 -2.154 0.739 1.00 98.12 85 THR A C 1
ATOM 657 O O . THR A 1 85 ? -7.483 -3.056 0.001 1.00 98.12 85 THR A O 1
ATOM 660 N N . VAL A 1 86 ? -8.236 -2.386 2.006 1.00 97.44 86 VAL A N 1
ATOM 661 C CA . VAL A 1 86 ? -8.151 -3.720 2.632 1.00 97.44 86 VAL A CA 1
ATOM 662 C C . VAL A 1 86 ? -9.042 -4.731 1.912 1.00 97.44 86 VAL A C 1
ATOM 664 O O . VAL A 1 86 ? -8.609 -5.853 1.651 1.00 97.44 86 VAL A O 1
ATOM 667 N N . HIS A 1 87 ? -10.265 -4.338 1.548 1.00 97.44 87 HIS A N 1
ATOM 668 C CA . HIS A 1 87 ? -11.154 -5.192 0.769 1.00 97.44 87 HIS A CA 1
ATOM 669 C C . HIS A 1 87 ? -10.504 -5.594 -0.558 1.00 97.44 87 HIS A C 1
ATOM 671 O O . HIS A 1 87 ? -10.414 -6.783 -0.863 1.00 97.44 87 HIS A O 1
ATOM 677 N N . GLN A 1 88 ? -9.953 -4.629 -1.294 1.00 97.75 88 GLN A N 1
ATOM 678 C CA . GLN A 1 88 ? -9.294 -4.886 -2.569 1.00 97.75 88 GLN A CA 1
ATOM 679 C C . GLN A 1 88 ? -8.044 -5.773 -2.435 1.00 97.75 88 GLN A C 1
ATOM 681 O O . GLN A 1 88 ? -7.777 -6.593 -3.315 1.00 97.75 88 GLN A O 1
ATOM 686 N N . MET A 1 89 ? -7.296 -5.658 -1.331 1.00 97.38 89 MET A N 1
ATOM 687 C CA . MET A 1 89 ? -6.160 -6.540 -1.024 1.00 97.38 89 MET A CA 1
ATOM 688 C C . MET A 1 89 ? -6.585 -7.991 -0.734 1.00 97.38 89 MET A C 1
ATOM 690 O O . MET A 1 89 ? -5.787 -8.909 -0.910 1.00 97.38 89 MET A O 1
ATOM 694 N N . SER A 1 90 ? -7.833 -8.214 -0.306 1.00 96.19 90 SER A N 1
ATOM 695 C CA . SER A 1 90 ? -8.362 -9.543 0.043 1.00 96.19 90 SER A CA 1
ATOM 696 C C . SER A 1 90 ? 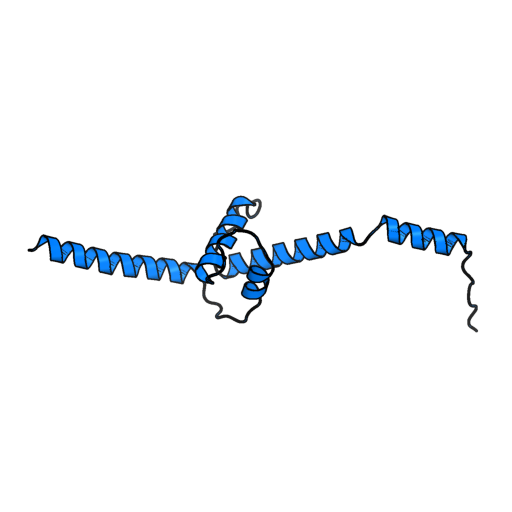-8.987 -10.319 -1.121 1.00 96.19 90 SER A C 1
ATOM 698 O O . SER A 1 90 ? -9.273 -11.509 -0.980 1.00 96.19 90 SER A O 1
ATOM 700 N N . LEU A 1 91 ? -9.204 -9.674 -2.272 1.00 96.62 91 LEU A N 1
ATOM 701 C CA . LEU A 1 91 ? -9.772 -10.337 -3.445 1.00 96.62 91 LEU A CA 1
ATOM 702 C C . LEU A 1 91 ? -8.776 -11.349 -4.053 1.00 96.62 91 LEU A C 1
ATOM 704 O O . LEU A 1 91 ? -7.569 -11.110 -4.013 1.00 96.62 91 LEU A O 1
ATOM 708 N N . PRO A 1 92 ? -9.240 -12.464 -4.653 1.00 95.31 92 PRO A N 1
ATOM 709 C CA . PRO A 1 92 ? -8.377 -13.409 -5.371 1.00 95.31 92 PRO A CA 1
ATOM 710 C C . PRO A 1 92 ? -7.728 -12.780 -6.610 1.00 95.31 92 PRO A C 1
ATOM 712 O O . PRO A 1 92 ? -8.397 -12.072 -7.361 1.00 95.31 92 PRO A O 1
ATOM 715 N N . ARG A 1 93 ? -6.437 -13.057 -6.858 1.00 90.12 93 ARG A N 1
ATOM 716 C CA . ARG A 1 93 ? -5.651 -12.459 -7.962 1.00 90.12 93 ARG A CA 1
ATOM 717 C C . ARG A 1 93 ? -4.606 -13.425 -8.515 1.00 90.12 93 ARG A C 1
ATOM 719 O O . ARG A 1 93 ? -4.309 -14.445 -7.893 1.00 90.12 93 ARG A O 1
ATOM 726 N N . CYS A 1 94 ? -4.017 -13.085 -9.662 1.00 88.19 94 CYS A N 1
ATOM 727 C CA . CYS A 1 94 ? -2.826 -13.771 -10.163 1.00 88.19 94 CYS A CA 1
ATOM 728 C C . CYS A 1 94 ? -1.614 -13.464 -9.272 1.00 88.19 94 CYS A C 1
ATOM 730 O O . CYS A 1 94 ? -1.484 -12.353 -8.776 1.00 88.19 94 CYS A O 1
ATOM 732 N N . GLY A 1 95 ? -0.703 -14.419 -9.091 1.00 88.69 95 GLY A N 1
ATOM 733 C CA . GLY A 1 95 ? 0.500 -14.242 -8.263 1.00 88.69 95 GLY A CA 1
ATOM 734 C C . GLY A 1 95 ? 1.658 -13.485 -8.930 1.00 88.69 95 GLY A C 1
ATOM 735 O O . GLY A 1 95 ? 2.776 -13.584 -8.442 1.00 88.69 95 GLY A O 1
ATOM 736 N N . VAL A 1 96 ? 1.417 -12.803 -10.052 1.00 89.38 96 VAL A N 1
ATOM 737 C CA . VAL A 1 96 ? 2.428 -12.029 -10.795 1.00 89.38 96 VAL A CA 1
ATOM 738 C C . VAL A 1 96 ? 2.600 -10.655 -10.141 1.00 89.38 96 VAL A C 1
ATOM 740 O O . VAL A 1 96 ? 1.621 -10.106 -9.642 1.00 89.38 96 VAL A O 1
ATOM 743 N N . SER A 1 97 ? 3.821 -10.106 -10.138 1.00 88.31 97 SER A N 1
ATOM 744 C CA . SER A 1 97 ? 4.081 -8.781 -9.560 1.00 88.31 97 SER A CA 1
ATOM 745 C C . SER A 1 97 ? 3.440 -7.649 -10.379 1.00 88.31 97 SER A C 1
ATOM 747 O O . SER A 1 97 ? 3.390 -7.683 -11.617 1.00 88.31 97 SER A O 1
ATOM 749 N N . ASP A 1 98 ? 2.976 -6.611 -9.682 1.00 86.56 98 ASP A N 1
ATOM 750 C CA . ASP A 1 98 ? 2.333 -5.450 -10.302 1.00 86.56 98 ASP A CA 1
ATOM 751 C C . ASP A 1 98 ? 3.387 -4.491 -10.899 1.00 86.56 98 ASP A C 1
ATOM 753 O O . ASP A 1 98 ? 3.173 -3.879 -11.951 1.00 86.56 98 ASP A O 1
ATOM 757 N N . MET A 1 99 ? 4.577 -4.410 -10.291 1.00 75.44 99 MET A N 1
ATOM 758 C CA . MET A 1 99 ? 5.638 -3.498 -10.735 1.00 75.44 99 MET A CA 1
ATOM 759 C C . MET A 1 99 ? 6.381 -3.944 -11.994 1.00 75.44 99 MET A C 1
ATOM 761 O O . MET A 1 99 ? 6.710 -3.100 -12.835 1.00 75.44 99 MET A O 1
ATOM 765 N N . GLU A 1 100 ? 6.598 -5.245 -12.188 1.00 69.62 100 GLU A N 1
ATOM 766 C CA . GLU A 1 100 ? 7.166 -5.755 -13.441 1.00 69.62 100 GLU A CA 1
ATOM 767 C C . GLU A 1 100 ? 6.235 -5.440 -14.625 1.00 69.62 100 GLU A C 1
ATOM 769 O O . GLU A 1 100 ? 6.683 -5.016 -15.697 1.00 69.62 100 GLU A O 1
ATOM 774 N N . SER A 1 101 ? 4.923 -5.507 -14.382 1.00 65.62 101 SER A N 1
ATOM 775 C CA . SER A 1 101 ? 3.887 -5.113 -15.338 1.00 65.62 101 SER A CA 1
ATOM 776 C C . SER A 1 101 ? 3.936 -3.611 -15.657 1.00 65.62 101 SER A C 1
ATOM 778 O O . SER A 1 101 ? 3.862 -3.224 -16.830 1.00 65.62 101 SER A O 1
ATOM 780 N N . HIS A 1 102 ? 4.130 -2.749 -14.651 1.00 68.25 102 HIS A N 1
ATOM 781 C CA . HIS A 1 102 ? 4.219 -1.298 -14.850 1.00 68.25 102 HIS A CA 1
ATOM 782 C C . HIS A 1 102 ? 5.491 -0.878 -15.605 1.00 68.25 102 HIS A C 1
ATOM 784 O O . HIS A 1 102 ? 5.423 -0.099 -16.561 1.00 68.25 102 HIS A O 1
ATOM 790 N N . ALA A 1 103 ? 6.652 -1.438 -15.249 1.00 71.44 103 ALA A N 1
ATOM 791 C CA . ALA A 1 103 ? 7.912 -1.173 -15.944 1.00 71.44 103 ALA A CA 1
ATOM 792 C C . ALA A 1 103 ? 7.865 -1.634 -17.412 1.00 71.44 103 ALA A C 1
ATOM 794 O O . ALA A 1 103 ? 8.325 -0.921 -18.314 1.00 71.44 103 ALA A O 1
ATOM 795 N N . ALA A 1 104 ? 7.269 -2.802 -17.674 1.00 72.38 104 ALA A N 1
ATOM 796 C CA . ALA A 1 104 ? 7.057 -3.304 -19.027 1.00 72.38 104 ALA A CA 1
ATOM 797 C C . ALA A 1 104 ? 6.125 -2.388 -19.841 1.00 72.38 104 ALA A C 1
ATOM 799 O O . ALA A 1 104 ? 6.429 -2.057 -20.995 1.00 72.38 104 ALA A O 1
ATOM 800 N N . TRP A 1 105 ? 5.025 -1.921 -19.241 1.00 79.12 105 TRP A N 1
ATOM 801 C CA . TRP A 1 105 ? 4.116 -0.963 -19.869 1.00 79.12 105 TRP A CA 1
ATOM 802 C C . TRP A 1 105 ? 4.812 0.368 -20.188 1.00 79.12 105 TRP A C 1
ATOM 804 O O . TRP A 1 105 ? 4.738 0.838 -21.327 1.00 79.12 105 TRP A O 1
ATOM 814 N N . ALA A 1 106 ? 5.555 0.938 -19.235 1.00 79.44 106 ALA A N 1
ATOM 815 C CA . ALA A 1 106 ? 6.260 2.207 -19.407 1.00 79.44 106 ALA A CA 1
ATOM 816 C C . ALA A 1 106 ? 7.274 2.147 -20.561 1.00 79.44 106 ALA A C 1
ATOM 818 O O . ALA A 1 106 ? 7.266 3.011 -21.444 1.00 79.44 106 ALA A O 1
ATOM 819 N N . LYS A 1 107 ? 8.085 1.079 -20.625 1.00 81.56 107 LYS A N 1
ATOM 820 C CA . LYS A 1 107 ? 9.012 0.833 -21.746 1.00 81.56 107 LYS A CA 1
ATOM 821 C C . LYS A 1 107 ? 8.280 0.786 -23.086 1.00 81.56 107 LYS A C 1
ATOM 823 O O . LYS A 1 107 ? 8.724 1.383 -24.069 1.00 81.56 107 LYS A O 1
ATOM 828 N N . ARG A 1 108 ? 7.138 0.100 -23.133 1.00 83.00 108 ARG A N 1
ATOM 829 C CA . ARG A 1 108 ? 6.331 -0.053 -24.349 1.00 83.00 108 ARG A CA 1
ATOM 830 C C . ARG A 1 108 ? 5.740 1.281 -24.814 1.00 83.00 108 ARG A C 1
ATOM 832 O O . ARG A 1 108 ? 5.808 1.590 -26.003 1.00 83.00 108 ARG A O 1
ATOM 839 N N . VAL A 1 109 ? 5.237 2.108 -23.898 1.00 85.88 109 VAL A N 1
ATOM 840 C CA . VAL A 1 109 ? 4.764 3.469 -24.207 1.00 85.88 109 VAL A CA 1
ATOM 841 C C . VAL A 1 109 ? 5.908 4.349 -24.711 1.00 85.88 109 VAL A C 1
ATOM 843 O O . VAL A 1 109 ? 5.772 5.000 -25.750 1.00 85.88 109 VAL A O 1
ATOM 846 N N . GLN A 1 110 ? 7.061 4.331 -24.039 1.00 87.50 110 GLN A N 1
ATOM 847 C CA . GLN A 1 110 ? 8.235 5.104 -24.446 1.00 87.50 110 GLN A CA 1
ATOM 848 C C . GLN A 1 110 ? 8.707 4.733 -25.859 1.00 87.50 110 GLN A C 1
ATOM 850 O O . GLN A 1 110 ? 9.013 5.625 -26.657 1.00 87.50 110 GLN A O 1
ATOM 855 N N . ALA A 1 111 ? 8.723 3.441 -26.199 1.00 86.00 111 ALA A N 1
ATOM 856 C CA . ALA A 1 111 ? 9.077 2.966 -27.534 1.00 86.00 111 ALA A CA 1
ATOM 857 C C . ALA A 1 111 ? 8.123 3.512 -28.612 1.00 86.00 111 ALA A C 1
ATOM 859 O O . ALA A 1 111 ? 8.573 4.018 -29.644 1.00 86.00 111 ALA A O 1
ATOM 860 N N . LEU A 1 112 ? 6.810 3.493 -28.353 1.00 89.38 112 LEU A N 1
ATOM 861 C CA . LEU A 1 112 ? 5.801 4.035 -29.272 1.00 89.38 112 LEU A CA 1
ATOM 862 C C . LEU A 1 112 ? 5.965 5.546 -29.492 1.00 89.38 112 LEU A C 1
ATOM 864 O O . LEU A 1 112 ? 5.895 6.025 -30.628 1.00 89.38 112 LEU A O 1
ATOM 868 N N . LEU A 1 113 ? 6.200 6.301 -28.417 1.00 87.75 113 LEU A N 1
ATOM 869 C CA . LEU A 1 113 ? 6.400 7.750 -28.487 1.00 87.75 113 LEU A CA 1
ATOM 870 C C . LEU A 1 113 ? 7.703 8.110 -29.214 1.00 87.75 113 LEU A C 1
ATOM 872 O O . LEU A 1 113 ? 7.720 9.017 -30.052 1.00 87.75 113 LEU A O 1
ATOM 876 N N . SER A 1 114 ? 8.779 7.370 -28.947 1.00 85.31 114 SER A N 1
ATOM 877 C CA . SER A 1 114 ? 10.085 7.572 -29.587 1.00 85.31 114 SER A CA 1
ATOM 878 C C . SER A 1 114 ? 10.031 7.270 -31.087 1.00 85.31 114 SER A C 1
ATOM 880 O O . SER A 1 114 ? 10.549 8.046 -31.894 1.00 85.31 114 SER A O 1
ATOM 882 N N . GLY A 1 115 ? 9.313 6.213 -31.484 1.00 74.81 115 GLY A N 1
ATOM 883 C CA . GLY A 1 115 ? 9.070 5.888 -32.891 1.00 74.81 115 GLY A CA 1
ATOM 884 C C . GLY A 1 115 ? 8.273 6.968 -33.637 1.00 74.81 115 GLY A C 1
ATOM 885 O O . GLY A 1 115 ? 8.616 7.321 -34.768 1.00 74.81 115 GLY A O 1
ATOM 886 N N . ARG A 1 116 ? 7.250 7.566 -33.002 1.00 66.38 116 ARG A N 1
ATOM 887 C CA . ARG A 1 116 ? 6.506 8.702 -33.588 1.00 66.38 116 ARG A CA 1
ATOM 888 C C . ARG A 1 116 ? 7.368 9.955 -33.738 1.00 66.38 116 ARG A C 1
ATOM 890 O O . ARG A 1 116 ? 7.312 10.594 -34.788 1.00 66.38 116 ARG A O 1
ATOM 897 N N . ARG A 1 117 ? 8.195 10.291 -32.739 1.00 64.75 117 ARG A N 1
ATOM 898 C CA . ARG A 1 117 ? 9.109 11.449 -32.803 1.00 64.75 117 ARG A CA 1
ATOM 899 C C . ARG A 1 117 ? 10.100 11.350 -33.964 1.00 64.75 117 ARG A C 1
ATOM 901 O O . ARG A 1 117 ? 10.319 12.340 -34.658 1.00 64.75 117 ARG A O 1
ATOM 908 N N . ALA A 1 118 ? 10.658 10.165 -34.217 1.00 65.56 118 ALA A N 1
ATOM 909 C CA . ALA A 1 118 ? 11.571 9.950 -35.340 1.00 65.56 118 ALA A CA 1
ATOM 910 C C . ALA A 1 118 ? 10.888 10.152 -36.707 1.00 65.56 118 ALA A C 1
ATOM 912 O O . ALA A 1 118 ? 11.504 10.673 -37.636 1.00 65.56 118 ALA A O 1
ATOM 913 N N . LYS A 1 119 ? 9.604 9.785 -36.827 1.00 63.72 119 LYS A N 1
ATOM 914 C CA . LYS A 1 119 ? 8.822 9.946 -38.062 1.00 63.72 119 LYS A CA 1
ATOM 915 C C . LYS A 1 119 ? 8.411 11.396 -38.330 1.00 63.72 119 LYS A C 1
ATOM 917 O O . LYS A 1 119 ? 8.401 11.805 -39.485 1.00 63.72 119 LYS A O 1
ATOM 922 N N . MET A 1 120 ? 8.112 12.170 -37.286 1.00 60.56 120 MET A N 1
ATOM 923 C CA . MET A 1 120 ? 7.744 13.585 -37.419 1.00 60.56 120 MET A CA 1
ATOM 924 C C . MET A 1 120 ? 8.932 14.480 -37.797 1.00 60.56 120 MET A C 1
ATOM 926 O O . MET A 1 120 ? 8.738 15.452 -38.504 1.00 60.56 120 MET A O 1
ATOM 930 N N . ARG A 1 121 ? 10.162 14.125 -37.401 1.00 60.78 121 ARG A N 1
ATOM 931 C CA . ARG A 1 121 ? 11.390 14.856 -37.778 1.00 60.78 121 ARG A CA 1
ATOM 932 C C . ARG A 1 121 ? 11.858 14.638 -39.224 1.00 60.78 121 ARG A C 1
ATOM 934 O O . ARG A 1 121 ? 12.787 15.310 -39.651 1.00 60.78 121 ARG A O 1
ATOM 941 N N . ARG A 1 122 ? 11.298 13.658 -39.940 1.00 59.19 122 ARG A N 1
ATOM 942 C CA . ARG A 1 122 ? 11.639 13.353 -41.346 1.00 59.19 122 ARG A CA 1
ATOM 943 C C . ARG A 1 122 ? 10.648 13.959 -42.351 1.00 59.19 122 ARG A C 1
ATOM 945 O O . ARG A 1 122 ? 10.715 13.621 -43.528 1.00 59.19 122 ARG A O 1
ATOM 952 N N . ARG A 1 123 ? 9.712 14.780 -41.883 1.00 50.38 123 ARG A N 1
ATOM 953 C CA . ARG A 1 123 ? 8.797 15.583 -42.698 1.00 50.38 123 ARG A CA 1
ATOM 954 C C . ARG A 1 123 ? 9.137 17.047 -42.496 1.00 50.38 123 ARG A C 1
ATOM 956 O O . ARG A 1 123 ? 8.966 17.788 -43.479 1.00 50.38 123 ARG A O 1
#

Secondary structure (DSSP, 8-state):
--------HHHHHHHHHHHHHT-THHHHHHHHHHHHHHHHHHHHHTTSS-S-BTTB--HHHHHHHHHHHHHHTT-----S--HHHHHHHHS---SS-HHHHHHHHHHHHHHHHHHHHHHHTT-

Sequence (123 aa):
MEAAVAAPVGFVLRVLLLQLLLGPGASLEREARSRLRAAEMFLEKYGYFDDPAPHGLTSAQFTEAVREFQWVTHLPRSGVLDASTVHQMSLPRCGVSDMESHAAWAKRVQALLSGRRAKMRRR